Protein AF-A0A3A5J8S9-F1 (afdb_monomer)

Solvent-accessible surface area (backbone atoms only — not comparable to full-atom values): 7402 Å² total; per-residue (Å²): 134,66,76,61,56,61,54,55,57,54,55,55,50,55,54,49,52,53,50,54,42,47,54,55,48,52,51,51,51,50,51,39,50,48,43,55,50,38,34,49,25,42,74,73,63,40,58,69,61,30,56,60,48,46,60,56,46,52,51,54,52,52,58,45,54,60,60,50,73,80,58,86,69,52,71,68,51,46,53,54,47,50,54,49,49,53,54,38,52,53,38,51,51,51,33,53,47,42,52,52,52,51,52,49,52,53,51,49,54,52,52,52,49,53,52,51,52,52,51,52,50,52,52,53,60,64,71,65,64,76,85,81,83,129

Sequence (134 aa):
MEADRVREEHVMGEHAESNINGDILDRYEIIRSYMRVMQQYARAGEWDHLVELQTTYVRAVEDLAEAESEITLSEDAGDRKRILIEEIQAAEADVRHCLNQRMTELSALMGDSRQRQFVARAYESQAHEPDGRI

Structure (mmCIF, N/CA/C/O backbone):
data_AF-A0A3A5J8S9-F1
#
_entry.id   AF-A0A3A5J8S9-F1
#
loop_
_atom_site.group_PDB
_atom_site.id
_atom_site.type_symbol
_atom_site.label_atom_id
_atom_site.label_alt_id
_atom_site.label_comp_id
_atom_site.label_asym_id
_atom_site.label_entity_id
_atom_site.label_seq_id
_atom_site.pdbx_PDB_ins_code
_atom_site.Cartn_x
_atom_site.Cartn_y
_atom_site.Cartn_z
_atom_site.occupancy
_atom_site.B_iso_o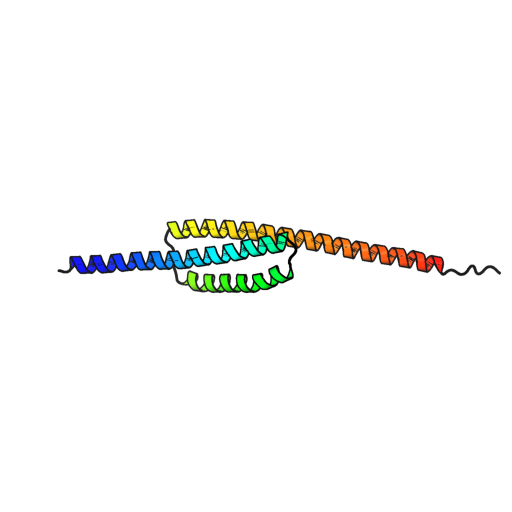r_equiv
_atom_site.auth_seq_id
_atom_site.auth_comp_id
_atom_site.auth_asym_id
_atom_site.auth_atom_id
_atom_site.pdbx_PDB_model_num
ATOM 1 N N . MET A 1 1 ? 25.499 -4.924 -47.346 1.00 52.50 1 MET A N 1
ATOM 2 C CA . MET A 1 1 ? 24.455 -5.847 -46.851 1.00 52.50 1 MET A CA 1
ATOM 3 C C . MET A 1 1 ? 24.602 -6.147 -45.349 1.00 52.50 1 MET A C 1
ATOM 5 O O . MET A 1 1 ? 23.868 -6.971 -44.835 1.00 52.50 1 MET A O 1
ATOM 9 N N . GLU A 1 2 ? 25.507 -5.459 -44.636 1.00 43.59 2 GLU A N 1
ATOM 10 C CA . GLU A 1 2 ? 25.788 -5.677 -43.201 1.00 43.59 2 GLU A CA 1
ATOM 11 C C . GLU A 1 2 ? 25.232 -4.546 -42.312 1.00 43.59 2 GLU A C 1
ATOM 13 O O . GLU A 1 2 ? 24.906 -4.763 -41.154 1.00 43.59 2 GLU A O 1
ATOM 18 N N . ALA A 1 3 ? 25.016 -3.356 -42.890 1.00 49.34 3 ALA A N 1
ATOM 19 C CA . ALA A 1 3 ? 24.449 -2.191 -42.203 1.00 49.34 3 ALA A CA 1
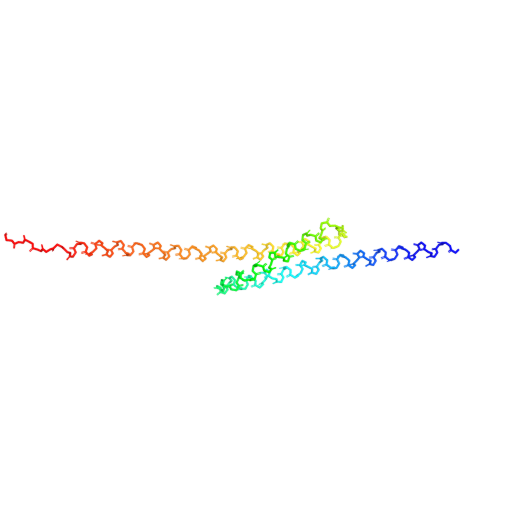ATOM 20 C C . ALA A 1 3 ? 22.934 -2.289 -41.919 1.00 49.34 3 ALA A C 1
ATOM 22 O O . ALA A 1 3 ? 22.437 -1.539 -41.085 1.00 49.34 3 ALA A O 1
ATOM 23 N N . ASP A 1 4 ? 22.216 -3.195 -42.592 1.00 47.06 4 ASP A N 1
ATOM 24 C CA . ASP A 1 4 ? 20.778 -3.429 -42.362 1.00 47.06 4 ASP A CA 1
ATOM 25 C C . ASP A 1 4 ? 20.538 -4.352 -41.153 1.00 47.06 4 ASP A 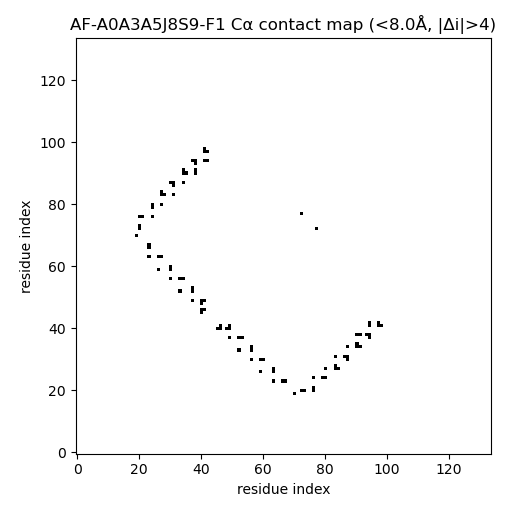C 1
ATOM 27 O O . ASP A 1 4 ? 19.651 -4.096 -40.348 1.00 47.06 4 ASP A O 1
ATOM 31 N N . ARG A 1 5 ? 21.404 -5.359 -40.944 1.00 52.28 5 ARG A N 1
ATOM 32 C CA . ARG A 1 5 ? 21.302 -6.296 -39.805 1.00 52.28 5 ARG A CA 1
ATOM 33 C C . ARG A 1 5 ? 21.533 -5.635 -38.450 1.00 52.28 5 ARG A C 1
ATOM 35 O O . ARG A 1 5 ? 20.803 -5.907 -37.507 1.00 52.28 5 ARG A O 1
ATOM 42 N N . VAL A 1 6 ? 22.518 -4.740 -38.363 1.00 53.88 6 VAL A N 1
ATOM 43 C CA . VAL A 1 6 ? 22.823 -4.011 -37.116 1.00 53.88 6 VAL A CA 1
ATOM 44 C C . VAL A 1 6 ? 21.679 -3.062 -36.734 1.00 53.88 6 VAL A C 1
ATOM 46 O O . VAL A 1 6 ? 21.465 -2.777 -35.559 1.00 53.88 6 VAL A O 1
ATOM 49 N N . ARG A 1 7 ? 20.911 -2.586 -37.724 1.00 51.28 7 ARG A N 1
ATOM 50 C CA . ARG A 1 7 ? 19.753 -1.715 -37.499 1.00 51.28 7 ARG A CA 1
ATOM 51 C C . ARG A 1 7 ? 18.544 -2.490 -36.966 1.00 51.28 7 ARG A C 1
ATOM 53 O O . ARG A 1 7 ? 17.843 -1.965 -36.111 1.00 51.28 7 ARG A O 1
ATOM 60 N N . GLU A 1 8 ? 18.330 -3.725 -37.422 1.00 50.34 8 GLU A N 1
ATOM 61 C CA . GLU A 1 8 ? 17.267 -4.608 -36.913 1.00 50.34 8 GLU A CA 1
ATOM 62 C C . GLU A 1 8 ? 17.526 -5.100 -35.479 1.00 50.34 8 GLU A C 1
ATOM 64 O O . GLU A 1 8 ? 16.597 -5.125 -34.674 1.00 50.34 8 GLU A O 1
ATOM 69 N N . GLU A 1 9 ? 18.771 -5.429 -35.113 1.00 53.28 9 GLU A N 1
ATOM 70 C CA . GLU A 1 9 ? 19.096 -5.868 -33.742 1.00 53.28 9 GLU A CA 1
ATOM 71 C C . GLU A 1 9 ? 18.918 -4.755 -32.697 1.00 53.28 9 GLU A C 1
ATOM 73 O O . GLU A 1 9 ? 18.443 -5.020 -31.593 1.00 53.28 9 GLU A O 1
ATOM 78 N N . HIS A 1 10 ? 19.241 -3.502 -33.037 1.00 53.81 10 HIS A N 1
ATOM 79 C CA . HIS A 1 10 ? 19.104 -2.376 -32.107 1.00 53.81 10 HIS A CA 1
ATOM 80 C C . HIS A 1 10 ? 17.634 -2.042 -31.796 1.00 53.81 10 HIS A C 1
ATOM 82 O O . HIS A 1 10 ? 17.290 -1.765 -30.651 1.00 53.81 10 HIS A O 1
ATOM 88 N N . VAL A 1 11 ? 16.753 -2.143 -32.796 1.00 58.91 11 VAL A N 1
ATOM 89 C CA . VAL A 1 11 ? 15.315 -1.852 -32.652 1.00 58.91 11 VAL A CA 1
ATOM 90 C C . VAL A 1 11 ? 14.602 -2.912 -31.798 1.00 58.91 11 VAL A C 1
ATOM 92 O O . VAL A 1 11 ? 13.712 -2.585 -31.017 1.00 58.91 11 VAL A O 1
ATOM 95 N N . MET A 1 12 ? 15.015 -4.182 -31.875 1.00 57.91 12 MET A N 1
ATOM 96 C CA . MET A 1 12 ? 14.423 -5.258 -31.064 1.00 57.91 12 MET A CA 1
ATOM 97 C C . MET A 1 12 ? 14.776 -5.163 -29.570 1.00 57.91 12 MET A C 1
ATOM 99 O O . MET A 1 12 ? 13.961 -5.559 -28.737 1.00 57.91 12 MET A O 1
ATOM 103 N N . GLY A 1 13 ? 15.950 -4.620 -29.226 1.00 62.25 13 GLY A N 1
ATOM 104 C CA . GLY A 1 13 ? 16.353 -4.377 -27.835 1.00 62.25 13 GLY A CA 1
ATOM 105 C C . GLY A 1 13 ? 15.527 -3.277 -27.164 1.00 62.25 13 GLY A C 1
ATOM 106 O O . GLY A 1 13 ? 15.005 -3.478 -26.073 1.00 62.25 13 GLY A O 1
ATOM 107 N N . GLU A 1 14 ? 15.310 -2.159 -27.860 1.00 61.66 14 GLU A N 1
ATOM 108 C CA . GLU A 1 14 ? 14.556 -1.007 -27.339 1.00 61.66 14 GLU A CA 1
ATOM 109 C C . GLU A 1 14 ? 13.063 -1.334 -27.124 1.00 61.66 14 GLU A C 1
ATOM 111 O O . GLU A 1 14 ? 12.461 -0.943 -26.120 1.00 61.66 14 GLU A O 1
ATOM 116 N N . HIS A 1 15 ? 12.459 -2.131 -28.014 1.00 65.56 15 HIS A N 1
ATOM 117 C CA . HIS A 1 15 ? 11.086 -2.617 -27.834 1.00 65.56 15 HIS A CA 1
ATOM 118 C C . HIS A 1 15 ? 10.946 -3.618 -26.679 1.00 65.56 15 HIS A C 1
ATOM 120 O O . HIS A 1 15 ? 9.933 -3.593 -25.976 1.00 65.56 15 HIS A O 1
ATOM 126 N N . ALA A 1 16 ? 11.937 -4.490 -26.469 1.00 67.88 16 ALA A N 1
ATOM 127 C CA . ALA A 1 16 ? 11.939 -5.421 -25.344 1.00 67.88 16 ALA A CA 1
ATOM 128 C C . ALA A 1 16 ? 12.097 -4.678 -24.008 1.00 67.88 16 ALA A C 1
ATOM 130 O O . ALA A 1 16 ? 11.329 -4.933 -23.084 1.00 67.88 16 ALA A O 1
ATOM 131 N N . GLU A 1 17 ? 13.010 -3.706 -23.928 1.00 68.25 17 GLU A N 1
ATOM 132 C CA . GLU A 1 17 ? 13.191 -2.849 -22.749 1.00 68.25 17 GLU A CA 1
ATOM 133 C C . GLU A 1 17 ? 11.937 -2.022 -22.435 1.00 68.25 17 GLU A C 1
ATOM 135 O O . GLU A 1 17 ? 11.524 -1.934 -21.280 1.00 68.25 17 GLU A O 1
ATOM 140 N N . SER A 1 18 ? 11.275 -1.457 -23.450 1.00 76.06 18 SER A N 1
ATOM 141 C CA . SER A 1 18 ? 10.018 -0.722 -23.266 1.00 76.06 18 SER A CA 1
ATOM 142 C C . SER A 1 18 ? 8.880 -1.620 -22.758 1.00 76.06 18 SER A C 1
ATOM 144 O O . SER A 1 18 ? 8.110 -1.193 -21.898 1.00 76.06 18 SER A O 1
ATOM 146 N N . ASN A 1 19 ? 8.805 -2.872 -23.223 1.00 82.38 19 ASN A N 1
ATOM 147 C CA . ASN A 1 19 ? 7.812 -3.847 -22.763 1.00 82.38 19 ASN A CA 1
ATOM 148 C C . ASN A 1 19 ? 8.078 -4.295 -21.313 1.00 82.38 19 ASN A C 1
ATOM 150 O O . ASN A 1 19 ? 7.165 -4.312 -20.494 1.00 82.38 19 ASN A O 1
ATOM 154 N N . ILE A 1 20 ? 9.342 -4.559 -20.966 1.00 85.38 20 ILE A N 1
ATOM 155 C CA . ILE A 1 20 ? 9.760 -4.923 -19.603 1.00 85.38 20 ILE A CA 1
ATOM 156 C C . ILE A 1 20 ? 9.512 -3.767 -18.619 1.00 85.38 20 ILE A C 1
ATOM 158 O O . ILE A 1 20 ? 8.981 -3.981 -17.530 1.00 85.38 20 ILE A O 1
ATOM 162 N N . ASN A 1 21 ? 9.839 -2.530 -19.012 1.00 89.31 21 ASN A N 1
ATOM 163 C CA . ASN A 1 21 ? 9.536 -1.337 -18.218 1.00 89.31 21 ASN A CA 1
ATOM 164 C C . ASN A 1 21 ? 8.024 -1.188 -17.990 1.00 89.31 21 ASN A C 1
ATOM 166 O O . ASN A 1 21 ? 7.604 -0.878 -16.878 1.00 89.31 21 ASN A O 1
ATOM 170 N N . GLY A 1 22 ? 7.214 -1.429 -19.028 1.00 88.50 22 GLY A N 1
ATOM 171 C CA . GLY A 1 22 ? 5.753 -1.424 -18.938 1.00 88.50 22 GLY A CA 1
ATOM 172 C C . GLY A 1 22 ? 5.218 -2.463 -17.950 1.00 88.50 22 GLY A C 1
ATOM 173 O O . GLY A 1 22 ? 4.460 -2.100 -17.056 1.00 88.50 22 GLY A O 1
ATOM 174 N N . ASP A 1 23 ? 5.678 -3.716 -18.040 1.00 91.75 23 ASP A N 1
ATOM 175 C CA . ASP A 1 23 ? 5.247 -4.802 -17.143 1.00 91.75 23 ASP A CA 1
ATOM 176 C C . ASP A 1 23 ? 5.525 -4.482 -15.664 1.00 91.75 23 ASP A C 1
ATOM 178 O O . ASP A 1 23 ? 4.665 -4.671 -14.801 1.00 91.75 23 ASP A O 1
ATOM 182 N N . ILE A 1 24 ? 6.703 -3.931 -15.353 1.00 93.25 24 ILE A N 1
ATOM 183 C CA . ILE A 1 24 ? 7.036 -3.531 -13.978 1.00 93.25 24 ILE A CA 1
ATOM 184 C C . ILE A 1 24 ? 6.154 -2.378 -13.497 1.00 93.25 24 ILE A C 1
ATOM 186 O O . ILE A 1 24 ? 5.671 -2.404 -12.360 1.00 93.25 24 ILE A O 1
ATOM 190 N N . LEU A 1 25 ? 5.901 -1.378 -14.342 1.00 93.75 25 LEU A N 1
ATOM 191 C CA . LEU A 1 25 ? 5.015 -0.269 -13.989 1.00 93.75 25 LEU A CA 1
ATOM 192 C C . LEU A 1 25 ? 3.575 -0.739 -13.751 1.00 93.75 25 LEU A C 1
ATOM 194 O O . LEU A 1 25 ? 2.961 -0.310 -12.772 1.00 93.75 25 LEU A O 1
ATOM 198 N N . ASP A 1 26 ? 3.070 -1.667 -14.560 1.00 94.12 26 ASP A N 1
ATOM 199 C CA . ASP A 1 26 ? 1.734 -2.244 -14.395 1.00 94.12 26 ASP A CA 1
ATOM 200 C C . ASP A 1 26 ? 1.598 -2.969 -13.047 1.00 94.12 26 ASP A C 1
ATOM 202 O O . ASP A 1 26 ? 0.597 -2.808 -12.340 1.00 94.12 26 ASP A O 1
ATOM 206 N N . ARG A 1 27 ? 2.635 -3.697 -12.614 1.00 94.75 27 ARG A N 1
ATOM 207 C CA . ARG A 1 27 ? 2.667 -4.330 -11.283 1.00 94.75 27 ARG A CA 1
ATOM 208 C C . ARG A 1 27 ? 2.624 -3.304 -10.149 1.00 94.75 27 ARG A C 1
ATOM 210 O O . ARG A 1 27 ? 1.867 -3.487 -9.191 1.00 94.75 27 ARG A O 1
ATOM 217 N N . TYR A 1 28 ? 3.370 -2.202 -10.255 1.00 95.31 28 TYR A N 1
ATOM 218 C CA . TYR A 1 28 ? 3.271 -1.098 -9.292 1.00 95.31 28 TYR A CA 1
ATOM 219 C C . TYR A 1 28 ? 1.866 -0.480 -9.267 1.00 95.31 28 TYR A C 1
ATOM 221 O O . TYR A 1 28 ? 1.346 -0.165 -8.192 1.00 95.31 28 TYR A O 1
ATOM 229 N N . GLU A 1 29 ? 1.217 -0.326 -10.424 1.00 94.50 29 GLU A N 1
ATOM 230 C CA . GLU A 1 29 ? -0.155 0.179 -10.492 1.00 94.50 29 GLU A CA 1
ATOM 231 C C . GLU A 1 29 ? -1.167 -0.779 -9.844 1.00 94.50 29 GLU A C 1
ATOM 233 O O . GLU A 1 29 ? -2.062 -0.319 -9.122 1.00 94.50 29 GLU A O 1
ATOM 238 N N . ILE A 1 30 ? -0.993 -2.094 -10.014 1.00 95.00 30 ILE A N 1
ATOM 239 C CA . ILE A 1 30 ? -1.795 -3.127 -9.341 1.00 95.00 30 ILE A CA 1
ATOM 240 C C . ILE A 1 30 ? -1.633 -3.029 -7.820 1.00 95.00 30 ILE A C 1
ATOM 242 O O . ILE A 1 30 ? -2.635 -2.936 -7.107 1.00 95.00 30 ILE A O 1
ATOM 246 N N . ILE A 1 31 ? -0.402 -2.967 -7.309 1.00 95.81 31 ILE A N 1
ATOM 247 C CA . ILE A 1 31 ? -0.125 -2.826 -5.868 1.00 95.81 31 ILE A CA 1
ATOM 248 C C . ILE A 1 31 ? -0.758 -1.549 -5.314 1.00 95.81 31 ILE A C 1
ATOM 250 O O . ILE A 1 31 ? -1.430 -1.574 -4.278 1.00 95.81 31 ILE A O 1
ATOM 254 N N . ARG A 1 32 ? -0.629 -0.435 -6.040 1.00 96.00 32 ARG A N 1
ATOM 255 C CA . ARG A 1 32 ? -1.298 0.819 -5.685 1.00 96.00 32 ARG A CA 1
ATOM 256 C C . ARG A 1 32 ? -2.815 0.652 -5.617 1.00 96.00 32 ARG A C 1
ATOM 258 O O . ARG A 1 32 ? -3.448 1.207 -4.717 1.00 96.00 32 ARG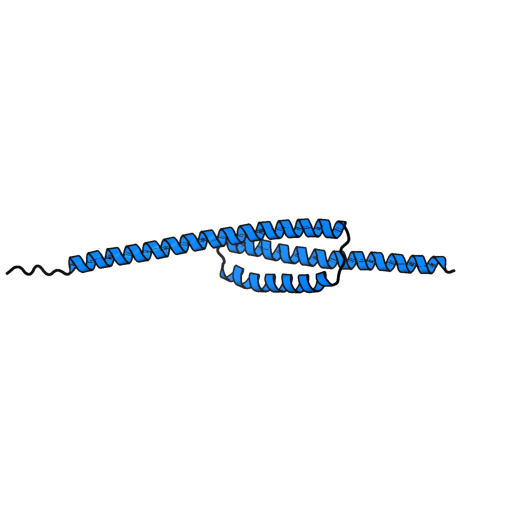 A O 1
ATOM 265 N N . SER A 1 33 ? -3.413 -0.087 -6.549 1.00 95.06 33 SER A N 1
ATOM 266 C CA . SER A 1 33 ? -4.856 -0.336 -6.547 1.00 95.06 33 SER A CA 1
ATOM 267 C C . SER A 1 33 ? -5.296 -1.105 -5.296 1.00 95.06 33 SER A C 1
ATOM 269 O O . SER A 1 33 ? -6.240 -0.675 -4.631 1.00 95.06 33 SER A O 1
ATOM 271 N N . TYR A 1 34 ? -4.555 -2.146 -4.899 1.00 95.06 34 TYR A N 1
ATOM 272 C CA . TYR A 1 34 ? -4.813 -2.881 -3.661 1.00 95.06 34 TYR A CA 1
ATOM 273 C C . TYR A 1 34 ? -4.715 -1.972 -2.442 1.00 95.06 34 TYR A C 1
ATOM 275 O O . TYR A 1 34 ? -5.632 -1.953 -1.623 1.00 95.06 34 TYR A O 1
ATOM 283 N N . MET A 1 35 ? -3.673 -1.144 -2.362 1.00 94.88 35 MET A N 1
ATOM 284 C CA . MET A 1 35 ? -3.501 -0.205 -1.256 1.00 94.88 35 MET A CA 1
ATOM 285 C C . MET A 1 35 ? -4.659 0.805 -1.163 1.00 94.88 35 MET A C 1
ATOM 287 O O . MET A 1 35 ? -5.160 1.085 -0.074 1.00 94.88 35 MET A O 1
ATOM 291 N N . ARG A 1 36 ? -5.160 1.312 -2.298 1.00 94.88 36 ARG A N 1
ATOM 292 C CA . ARG A 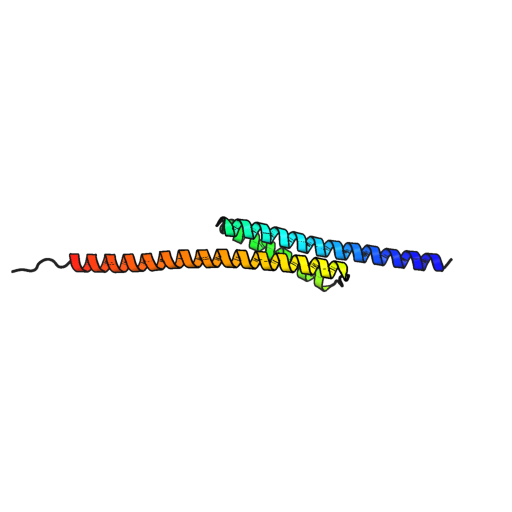1 36 ? -6.337 2.203 -2.330 1.00 94.88 36 ARG A CA 1
ATOM 293 C C . ARG A 1 36 ? -7.625 1.500 -1.898 1.00 94.88 36 ARG A C 1
ATOM 295 O O . ARG A 1 36 ? -8.489 2.129 -1.290 1.00 94.88 36 ARG A O 1
ATOM 302 N N . VAL A 1 37 ? -7.788 0.215 -2.201 1.00 96.12 37 VAL A N 1
ATOM 303 C CA . VAL A 1 37 ? -8.936 -0.569 -1.715 1.00 96.12 37 VAL A CA 1
ATOM 304 C C . VAL A 1 37 ? -8.799 -0.841 -0.212 1.00 96.12 37 VAL A C 1
ATOM 306 O O . VAL A 1 37 ? -9.744 -0.602 0.535 1.00 96.12 37 VAL A O 1
ATOM 309 N N . MET A 1 38 ? -7.608 -1.205 0.269 1.00 95.00 38 MET A N 1
ATOM 310 C CA . MET A 1 38 ? -7.320 -1.338 1.703 1.00 95.00 38 MET A CA 1
ATOM 311 C C . MET A 1 38 ? -7.590 -0.033 2.465 1.00 95.00 38 MET A C 1
ATOM 313 O O . MET A 1 38 ? -8.179 -0.050 3.542 1.00 95.00 38 MET A O 1
ATOM 317 N N . GLN A 1 39 ? -7.232 1.116 1.890 1.00 94.94 39 GLN A N 1
ATOM 318 C CA . GLN A 1 39 ? -7.547 2.429 2.453 1.00 94.94 39 GLN A CA 1
ATOM 319 C C . GLN A 1 39 ? -9.056 2.651 2.608 1.00 94.94 39 GLN A C 1
ATOM 321 O O . GLN A 1 39 ? -9.491 3.203 3.619 1.00 94.94 39 GLN A O 1
ATOM 326 N N . GLN A 1 40 ? -9.863 2.201 1.646 1.00 95.62 40 GLN A N 1
ATOM 327 C CA . GLN A 1 40 ? -11.321 2.278 1.740 1.00 95.62 40 GLN A CA 1
ATOM 328 C C . GLN A 1 40 ? -11.857 1.373 2.853 1.00 95.62 40 GLN A C 1
ATOM 330 O O . GLN A 1 40 ? -12.623 1.856 3.687 1.00 95.62 40 GLN A O 1
ATOM 335 N N . TYR A 1 41 ? -11.394 0.121 2.942 1.00 94.50 41 TYR A N 1
ATOM 336 C CA . TYR A 1 41 ? -11.784 -0.793 4.022 1.00 94.50 41 TYR A CA 1
ATOM 337 C C . TYR A 1 41 ? -11.396 -0.265 5.405 1.00 94.50 41 TYR A C 1
ATOM 339 O O . TYR A 1 41 ? -12.219 -0.268 6.319 1.00 94.50 41 TYR A O 1
ATOM 347 N N . ALA A 1 42 ? -10.186 0.277 5.557 1.00 92.62 42 ALA A N 1
ATOM 348 C CA . ALA A 1 42 ? -9.731 0.858 6.817 1.00 92.62 42 ALA A CA 1
ATOM 349 C C . ALA A 1 42 ? -10.566 2.078 7.240 1.00 92.62 42 ALA A C 1
ATOM 351 O O . ALA A 1 42 ? -10.870 2.240 8.421 1.00 92.62 42 ALA A O 1
ATOM 352 N N . ARG A 1 43 ? -10.970 2.926 6.283 1.00 91.62 43 ARG A N 1
ATOM 353 C CA . ARG A 1 43 ? -11.853 4.077 6.542 1.00 91.62 43 ARG A CA 1
ATOM 354 C C . ARG A 1 43 ? -13.286 3.648 6.869 1.00 91.62 43 ARG A C 1
ATOM 356 O O . ARG A 1 43 ? -13.927 4.292 7.696 1.00 91.62 43 ARG A O 1
ATOM 363 N N . ALA A 1 44 ? -13.777 2.580 6.242 1.00 92.75 44 ALA A N 1
ATOM 364 C CA . ALA A 1 44 ? -15.097 2.007 6.502 1.00 92.75 44 ALA A CA 1
ATOM 365 C C . ALA A 1 44 ? -15.152 1.172 7.795 1.00 92.75 44 ALA A C 1
ATOM 367 O O . ALA A 1 44 ? -16.232 0.933 8.330 1.00 92.75 44 ALA A O 1
ATOM 368 N N . GLY A 1 45 ? -13.998 0.751 8.321 1.00 89.50 45 GLY A N 1
ATOM 369 C CA . GLY A 1 45 ? -13.911 -0.153 9.465 1.00 89.50 45 GLY A CA 1
ATOM 370 C C . GLY A 1 45 ? -14.182 -1.620 9.117 1.00 89.50 45 GLY A C 1
ATOM 371 O O . GLY A 1 45 ? -14.522 -2.401 10.003 1.00 89.50 45 GLY A O 1
ATOM 372 N N . GLU A 1 46 ? -14.038 -2.000 7.847 1.00 93.31 46 GLU A N 1
ATOM 373 C CA . GLU A 1 46 ? -14.209 -3.371 7.353 1.00 93.31 46 GLU A CA 1
ATOM 374 C C . GLU A 1 46 ? -12.906 -4.169 7.523 1.00 93.31 46 GLU A C 1
ATOM 376 O O . GLU A 1 46 ? -12.176 -4.443 6.571 1.00 93.31 46 GLU A O 1
ATOM 381 N N . TRP A 1 47 ? -12.571 -4.501 8.771 1.00 88.31 47 TRP A N 1
ATOM 382 C CA . TRP A 1 47 ? -11.271 -5.093 9.118 1.00 88.31 47 TRP A CA 1
ATOM 383 C C . TRP A 1 47 ? -11.062 -6.499 8.563 1.00 88.31 47 TRP A C 1
ATOM 385 O O . TRP A 1 47 ? -9.941 -6.829 8.185 1.00 88.31 47 TRP A O 1
ATOM 395 N N . ASP A 1 48 ? -12.118 -7.306 8.479 1.00 89.50 48 ASP A N 1
ATOM 396 C CA . ASP A 1 48 ? -12.019 -8.660 7.930 1.00 89.50 48 ASP A CA 1
ATOM 397 C C . ASP A 1 48 ? -11.593 -8.602 6.453 1.00 89.50 48 ASP A C 1
ATOM 399 O O . ASP A 1 48 ? -10.598 -9.214 6.065 1.00 89.50 48 ASP A O 1
ATOM 403 N N . HIS A 1 49 ? -12.241 -7.740 5.660 1.00 92.19 49 HIS A N 1
ATOM 404 C CA . HIS A 1 49 ? -11.865 -7.492 4.266 1.00 92.19 49 HIS A CA 1
ATOM 405 C C . HIS A 1 49 ? -10.480 -6.847 4.123 1.00 92.19 49 HIS A C 1
ATOM 407 O O . HIS A 1 49 ? -9.738 -7.175 3.195 1.00 92.19 49 HIS A O 1
ATOM 413 N N . LEU A 1 50 ? -10.090 -5.967 5.054 1.00 91.88 50 LEU A N 1
ATOM 414 C CA . LEU A 1 50 ? -8.738 -5.403 5.088 1.00 91.88 50 LEU A CA 1
ATOM 415 C C . LEU A 1 50 ? -7.670 -6.501 5.242 1.00 91.88 50 LEU A C 1
ATOM 417 O O . LEU A 1 50 ? -6.674 -6.484 4.520 1.00 91.88 50 LEU A O 1
ATOM 421 N N . VAL A 1 51 ? -7.872 -7.446 6.165 1.00 90.12 51 VAL A N 1
ATOM 422 C CA . VAL A 1 51 ? -6.930 -8.544 6.447 1.00 90.12 51 VAL A CA 1
ATOM 423 C C . VAL A 1 51 ? -6.879 -9.549 5.292 1.00 90.12 51 VAL A C 1
ATOM 425 O O . VAL A 1 51 ? -5.794 -9.985 4.8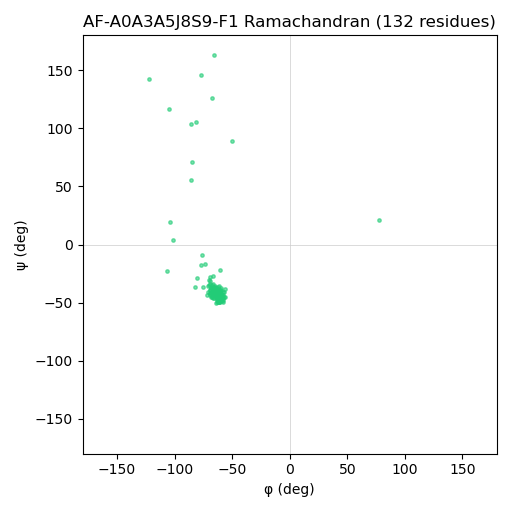96 1.00 90.12 51 VAL A O 1
ATOM 428 N N . GLU A 1 52 ? -8.029 -9.887 4.706 1.00 92.31 52 GLU A N 1
ATOM 429 C CA . GLU A 1 52 ? -8.103 -10.737 3.511 1.00 92.31 52 GLU A CA 1
ATOM 430 C C . GLU A 1 52 ? -7.306 -10.129 2.348 1.00 92.31 52 GLU A C 1
ATOM 432 O O . GLU A 1 52 ? -6.467 -10.796 1.731 1.00 92.31 52 GLU A O 1
ATOM 437 N N . LEU A 1 53 ? -7.510 -8.834 2.086 1.00 92.75 53 LEU A N 1
ATOM 438 C CA . LEU A 1 53 ? -6.836 -8.137 0.998 1.00 92.75 53 LEU A CA 1
ATOM 439 C C . LEU A 1 53 ? -5.335 -7.955 1.258 1.00 92.75 53 LEU A C 1
ATOM 441 O O . LEU A 1 53 ? -4.542 -8.070 0.322 1.00 92.75 53 LEU A O 1
ATOM 445 N N . GLN A 1 54 ? -4.924 -7.755 2.515 1.00 91.31 54 GLN A N 1
ATOM 446 C CA . GLN A 1 54 ? -3.514 -7.635 2.893 1.00 91.31 54 GLN A CA 1
ATOM 447 C C . GLN A 1 54 ? -2.692 -8.852 2.448 1.00 91.31 54 GLN A C 1
ATOM 449 O O . GLN A 1 54 ? -1.563 -8.694 1.989 1.00 91.31 54 GLN A O 1
ATOM 454 N N . THR A 1 55 ? -3.252 -10.061 2.531 1.00 92.06 55 THR A N 1
ATOM 455 C CA . THR A 1 55 ? -2.549 -11.277 2.086 1.00 92.06 55 THR A CA 1
ATOM 456 C C . THR A 1 55 ? -2.254 -11.234 0.586 1.00 92.06 55 THR A C 1
ATOM 458 O O . THR A 1 55 ? -1.178 -11.636 0.147 1.00 92.06 55 THR A O 1
ATOM 461 N N . THR A 1 56 ? -3.195 -10.716 -0.205 1.00 93.50 56 THR A N 1
ATOM 462 C CA . THR A 1 56 ? -3.022 -10.551 -1.656 1.00 93.50 56 THR A CA 1
ATOM 463 C C . THR A 1 56 ? -2.018 -9.443 -1.968 1.00 93.50 56 THR A C 1
ATOM 465 O O . THR A 1 56 ? -1.162 -9.621 -2.829 1.00 93.50 56 THR A O 1
ATOM 468 N N . TYR A 1 57 ? -2.075 -8.333 -1.226 1.00 93.88 57 TYR A N 1
ATOM 469 C CA . TYR A 1 57 ? -1.122 -7.230 -1.343 1.00 93.88 57 TYR A CA 1
ATOM 470 C C . TYR A 1 57 ? 0.321 -7.683 -1.097 1.00 93.88 57 TYR A C 1
ATOM 472 O O . TYR A 1 57 ? 1.189 -7.408 -1.918 1.00 93.88 57 TYR A O 1
ATOM 480 N N . VAL A 1 58 ? 0.571 -8.409 -0.000 1.00 94.25 58 VAL A N 1
ATOM 481 C CA . VAL A 1 58 ? 1.920 -8.883 0.349 1.00 94.25 58 VAL A CA 1
ATOM 482 C C . VAL A 1 58 ? 2.487 -9.774 -0.755 1.00 94.25 58 VAL A C 1
ATOM 484 O O . VAL A 1 58 ? 3.611 -9.541 -1.183 1.00 94.25 58 VAL A O 1
ATOM 487 N N . ARG A 1 59 ? 1.690 -10.710 -1.285 1.00 94.25 59 ARG A N 1
ATOM 488 C CA . ARG A 1 59 ? 2.113 -11.560 -2.410 1.00 94.25 59 ARG A CA 1
ATOM 489 C C . ARG A 1 59 ? 2.451 -10.747 -3.657 1.00 94.25 59 ARG A C 1
ATOM 491 O O . ARG A 1 59 ? 3.490 -10.962 -4.257 1.00 94.25 59 ARG A O 1
ATOM 498 N N . ALA A 1 60 ? 1.614 -9.771 -4.012 1.00 92.88 60 ALA A N 1
ATOM 499 C CA . ALA A 1 60 ? 1.877 -8.915 -5.167 1.00 92.88 60 ALA A CA 1
ATOM 500 C C . ALA A 1 60 ? 3.175 -8.100 -5.010 1.00 92.88 60 ALA A C 1
ATOM 502 O O . ALA A 1 60 ? 3.896 -7.898 -5.984 1.00 92.88 60 ALA A O 1
ATOM 503 N N . VAL A 1 61 ? 3.488 -7.644 -3.791 1.00 93.94 61 VAL A N 1
ATOM 504 C CA . VAL A 1 61 ? 4.752 -6.957 -3.480 1.00 93.94 61 VAL A CA 1
ATOM 505 C C . VAL A 1 61 ? 5.946 -7.910 -3.582 1.00 93.94 61 VAL A C 1
ATOM 507 O O . VAL A 1 61 ? 6.978 -7.515 -4.120 1.00 93.94 61 VAL A O 1
ATOM 510 N N . GLU A 1 62 ? 5.815 -9.147 -3.099 1.00 94.06 62 GLU A N 1
ATOM 511 C CA . GLU A 1 62 ? 6.849 -10.185 -3.221 1.00 94.06 62 GLU A CA 1
ATOM 512 C C . GLU A 1 62 ? 7.134 -10.515 -4.696 1.00 94.06 62 GLU A C 1
ATOM 514 O O . GLU A 1 62 ? 8.286 -10.436 -5.125 1.00 94.06 62 GLU A O 1
ATOM 519 N N . ASP A 1 63 ? 6.089 -10.763 -5.490 1.00 91.50 63 ASP A N 1
ATOM 520 C CA . ASP A 1 63 ? 6.188 -11.060 -6.926 1.00 91.50 63 ASP A CA 1
ATOM 521 C C . ASP A 1 63 ? 6.805 -9.894 -7.721 1.00 91.50 63 ASP A C 1
ATOM 523 O O . ASP A 1 63 ? 7.536 -10.091 -8.698 1.00 91.50 63 ASP A O 1
ATOM 527 N N . LEU A 1 64 ? 6.506 -8.650 -7.327 1.00 92.69 64 LEU A N 1
ATOM 528 C CA . LEU A 1 64 ? 7.133 -7.464 -7.906 1.00 92.69 64 LEU A CA 1
ATOM 529 C C . LEU A 1 64 ? 8.619 -7.384 -7.540 1.00 92.69 64 LEU A C 1
ATOM 531 O O . LEU A 1 64 ? 9.435 -7.089 -8.409 1.00 92.69 64 LEU A O 1
ATOM 535 N N . ALA A 1 65 ? 8.969 -7.613 -6.273 1.00 90.50 65 ALA A N 1
ATOM 536 C CA . ALA A 1 65 ? 10.349 -7.519 -5.810 1.00 90.50 65 ALA A CA 1
ATOM 537 C C . ALA A 1 65 ? 11.254 -8.541 -6.514 1.00 90.50 65 ALA A C 1
ATOM 539 O O . ALA A 1 65 ? 12.384 -8.209 -6.873 1.00 90.50 65 ALA A O 1
ATOM 540 N N . GLU A 1 66 ? 10.749 -9.755 -6.749 1.00 90.44 66 GLU A N 1
ATOM 541 C CA . GLU A 1 66 ? 11.459 -10.783 -7.512 1.00 90.44 66 GLU A CA 1
ATOM 542 C C . GLU A 1 66 ? 11.676 -10.340 -8.963 1.00 90.44 66 GLU A C 1
ATOM 544 O O . GLU A 1 66 ? 12.813 -10.318 -9.434 1.00 90.44 66 GLU A O 1
ATOM 549 N N . ALA A 1 67 ? 10.622 -9.891 -9.648 1.00 88.31 67 ALA A N 1
ATOM 550 C CA . ALA A 1 67 ? 10.731 -9.491 -11.048 1.00 88.31 67 ALA A CA 1
ATOM 551 C C . ALA A 1 67 ? 11.598 -8.249 -11.269 1.00 88.31 67 ALA A C 1
ATOM 553 O O . ALA A 1 67 ? 12.353 -8.192 -12.233 1.00 88.31 67 ALA A O 1
ATOM 554 N N . GLU A 1 68 ? 11.526 -7.261 -10.379 1.00 88.50 68 GLU A N 1
ATOM 555 C CA . GLU A 1 68 ? 12.330 -6.047 -10.501 1.00 88.50 68 GLU A CA 1
ATOM 556 C C . GLU A 1 68 ? 13.826 -6.297 -10.255 1.00 88.50 68 GLU A C 1
ATOM 558 O O . GLU A 1 68 ? 14.665 -5.586 -10.808 1.00 88.50 68 GLU A O 1
ATOM 563 N N . SER A 1 69 ? 14.180 -7.311 -9.459 1.00 85.19 69 SER A N 1
ATOM 564 C CA . SER A 1 69 ? 15.576 -7.587 -9.096 1.00 85.19 69 SER A CA 1
ATOM 565 C C . SER A 1 69 ? 16.487 -7.895 -10.294 1.00 85.19 69 SER A C 1
ATOM 567 O O . SER A 1 69 ? 17.701 -7.700 -10.210 1.00 85.19 69 SER A O 1
ATOM 569 N N . GLU A 1 70 ? 15.905 -8.321 -11.416 1.00 80.56 70 GLU A N 1
ATOM 570 C CA . GLU A 1 70 ? 16.618 -8.720 -12.631 1.00 80.56 70 GLU A CA 1
ATOM 571 C C . GLU A 1 70 ? 16.601 -7.639 -13.730 1.00 80.56 70 GLU A C 1
ATOM 573 O O . GLU A 1 70 ? 17.111 -7.865 -14.829 1.00 80.56 70 GLU A O 1
ATOM 578 N N . ILE A 1 71 ? 16.031 -6.456 -13.458 1.00 85.25 71 ILE A N 1
ATOM 579 C CA . ILE A 1 71 ? 15.718 -5.449 -14.481 1.00 85.25 71 ILE A CA 1
ATOM 580 C C . ILE A 1 71 ? 16.404 -4.111 -14.186 1.00 85.25 71 ILE A C 1
ATOM 582 O O . ILE A 1 71 ? 16.485 -3.646 -13.052 1.00 85.25 71 ILE A O 1
ATOM 586 N N . THR A 1 72 ? 16.864 -3.442 -15.247 1.00 84.88 72 THR A N 1
ATOM 587 C CA . THR A 1 72 ? 17.266 -2.029 -15.201 1.00 84.88 72 THR A CA 1
ATOM 588 C C . THR A 1 72 ? 16.189 -1.180 -15.862 1.00 84.88 72 THR A C 1
ATOM 590 O O . THR A 1 72 ? 15.934 -1.325 -17.055 1.00 84.88 72 THR A O 1
ATOM 593 N N . LEU A 1 73 ? 15.561 -0.295 -15.087 1.00 86.25 73 LEU A N 1
ATOM 594 C CA . LEU A 1 73 ? 14.546 0.622 -15.600 1.00 86.25 73 LEU A CA 1
ATOM 595 C C . LEU A 1 73 ? 15.186 1.788 -16.363 1.00 86.25 73 LEU A C 1
ATOM 597 O O . LEU A 1 73 ? 16.244 2.292 -15.981 1.00 86.25 73 LEU A O 1
ATOM 601 N N . SER A 1 74 ? 14.501 2.256 -17.407 1.00 89.00 74 SER A N 1
ATOM 602 C CA . SER A 1 74 ? 14.820 3.540 -18.045 1.00 89.00 74 SER A CA 1
ATOM 603 C C . SER A 1 74 ? 14.555 4.719 -17.096 1.00 89.00 74 SER A C 1
ATOM 605 O O . SER A 1 74 ? 13.840 4.583 -16.104 1.00 89.00 74 SER A O 1
ATOM 607 N N . GLU A 1 75 ? 15.114 5.893 -17.398 1.00 87.50 75 GLU A N 1
ATOM 608 C CA . GLU A 1 75 ? 14.944 7.101 -16.573 1.00 87.50 75 GLU A CA 1
ATOM 609 C C . GLU A 1 75 ? 13.464 7.495 -16.411 1.00 87.50 75 GLU A C 1
ATOM 611 O O . GLU A 1 75 ? 13.000 7.685 -15.287 1.00 87.50 75 GLU A O 1
ATOM 616 N N . ASP A 1 76 ? 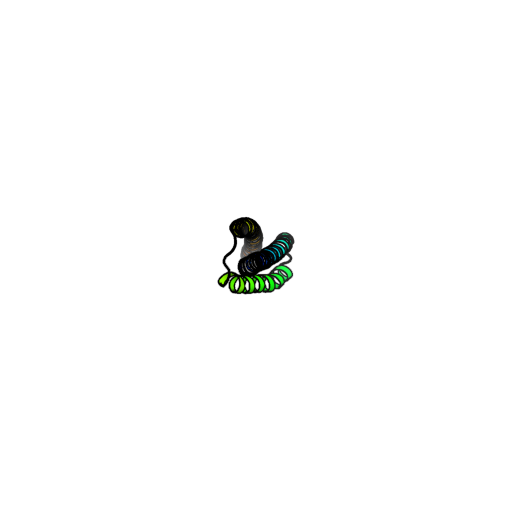12.698 7.501 -17.507 1.00 87.44 76 ASP A N 1
ATOM 617 C CA . ASP A 1 76 ? 11.255 7.793 -17.498 1.00 87.44 76 ASP A CA 1
ATOM 618 C C . ASP A 1 76 ? 10.462 6.767 -16.665 1.00 87.44 76 ASP A C 1
ATOM 620 O O . ASP A 1 76 ? 9.639 7.130 -15.819 1.00 87.44 76 ASP A O 1
ATOM 624 N N . ALA A 1 77 ? 10.777 5.475 -16.817 1.00 89.00 77 ALA A N 1
ATOM 625 C CA . ALA A 1 77 ? 10.160 4.421 -16.015 1.00 89.00 77 ALA A CA 1
ATOM 626 C C . ALA A 1 77 ? 10.529 4.537 -14.525 1.00 89.00 77 ALA A C 1
ATOM 628 O O . ALA A 1 77 ? 9.683 4.327 -13.654 1.00 89.00 77 ALA A O 1
ATOM 629 N N . GLY A 1 78 ? 11.765 4.929 -14.213 1.00 92.00 78 GLY A N 1
ATOM 630 C CA . GLY A 1 78 ? 12.216 5.199 -12.850 1.00 92.00 78 GLY A CA 1
ATOM 631 C C . GLY A 1 78 ? 11.475 6.372 -12.203 1.00 92.00 78 GLY A C 1
ATOM 632 O O . GLY A 1 78 ? 11.068 6.285 -11.040 1.00 92.00 78 GLY A O 1
ATOM 633 N N . ASP A 1 79 ? 11.239 7.446 -12.956 1.00 92.94 79 ASP A N 1
ATOM 634 C CA . ASP A 1 79 ? 10.458 8.593 -12.495 1.00 92.94 79 ASP A CA 1
ATOM 635 C C . ASP A 1 79 ? 8.999 8.225 -12.239 1.00 92.94 79 ASP A C 1
ATOM 637 O O . ASP A 1 79 ? 8.443 8.552 -11.183 1.00 92.94 79 ASP A O 1
ATOM 641 N N . ARG A 1 80 ? 8.394 7.470 -13.159 1.00 92.88 80 ARG A N 1
ATOM 642 C CA . ARG A 1 80 ? 7.022 6.988 -13.006 1.00 92.88 80 ARG A CA 1
ATOM 643 C C . ARG A 1 80 ? 6.871 6.067 -11.796 1.00 92.88 80 ARG A C 1
ATOM 645 O O . ARG A 1 80 ? 5.938 6.243 -11.010 1.00 92.88 80 ARG A O 1
ATOM 652 N N . LYS A 1 81 ? 7.809 5.138 -11.606 1.00 93.69 81 LYS A N 1
ATOM 653 C CA . LYS A 1 81 ? 7.875 4.263 -10.429 1.00 93.69 81 LYS A CA 1
ATOM 654 C C . LYS A 1 81 ? 7.934 5.070 -9.131 1.00 93.69 81 LYS A C 1
ATOM 656 O O . LYS A 1 81 ? 7.215 4.752 -8.185 1.00 93.69 81 LYS A O 1
ATOM 661 N N . ARG A 1 82 ? 8.764 6.118 -9.065 1.00 95.00 82 ARG A N 1
ATOM 662 C CA . ARG A 1 82 ? 8.901 6.952 -7.859 1.00 95.00 82 ARG A CA 1
ATOM 663 C C . ARG A 1 82 ? 7.571 7.577 -7.447 1.00 95.00 82 ARG A C 1
ATOM 665 O O . ARG A 1 82 ? 7.200 7.481 -6.281 1.00 95.00 82 ARG A O 1
ATOM 672 N N . ILE A 1 83 ? 6.828 8.124 -8.411 1.00 95.50 83 ILE A N 1
ATOM 673 C CA . ILE A 1 83 ? 5.487 8.684 -8.179 1.00 95.50 83 ILE A CA 1
ATOM 674 C C . ILE A 1 83 ? 4.544 7.610 -7.616 1.00 95.50 83 ILE A C 1
ATOM 676 O O . ILE A 1 83 ? 3.832 7.854 -6.644 1.00 95.50 83 ILE A O 1
ATOM 680 N N . LEU A 1 84 ? 4.553 6.402 -8.190 1.00 94.69 84 LEU A N 1
ATOM 681 C CA . LEU A 1 84 ? 3.713 5.299 -7.711 1.00 94.69 84 LEU A CA 1
ATOM 682 C C . LEU A 1 84 ? 4.056 4.897 -6.271 1.00 94.69 84 LEU A C 1
ATOM 684 O O . LEU A 1 84 ? 3.149 4.685 -5.468 1.00 94.69 84 LEU A O 1
ATOM 688 N N . ILE A 1 85 ? 5.344 4.841 -5.926 1.00 95.50 85 ILE A N 1
ATOM 689 C CA . ILE A 1 85 ? 5.801 4.536 -4.565 1.00 95.50 85 ILE A CA 1
ATOM 690 C C . ILE A 1 85 ? 5.345 5.610 -3.576 1.00 95.50 85 ILE A C 1
ATOM 692 O O . ILE A 1 85 ? 4.845 5.270 -2.505 1.00 95.50 85 ILE A O 1
ATOM 696 N N . GLU A 1 86 ? 5.481 6.889 -3.919 1.00 96.12 86 GLU A N 1
ATOM 697 C CA . GLU A 1 86 ? 5.027 7.990 -3.062 1.00 96.12 86 GLU A CA 1
ATOM 698 C C . GLU A 1 86 ? 3.516 7.907 -2.795 1.00 96.12 86 GLU A C 1
ATOM 700 O O . GLU A 1 86 ? 3.072 8.044 -1.652 1.00 96.12 86 GLU A O 1
ATOM 705 N N . GLU A 1 87 ? 2.719 7.602 -3.823 1.00 94.06 87 GLU A N 1
ATOM 706 C CA . GLU A 1 87 ? 1.276 7.404 -3.671 1.00 94.06 87 GLU A CA 1
ATOM 707 C C . GLU A 1 87 ? 0.929 6.193 -2.787 1.00 94.06 87 GLU A C 1
ATOM 709 O O . GLU A 1 87 ? 0.008 6.277 -1.968 1.00 94.06 87 GLU A O 1
ATOM 714 N N . ILE A 1 88 ? 1.657 5.078 -2.924 1.00 94.75 88 ILE A N 1
ATOM 715 C CA . ILE A 1 88 ? 1.488 3.889 -2.072 1.00 94.75 88 ILE A CA 1
ATOM 716 C C . ILE A 1 88 ? 1.812 4.237 -0.616 1.00 94.75 88 ILE A C 1
ATOM 718 O O . ILE A 1 88 ? 0.996 3.983 0.269 1.00 94.75 88 ILE A O 1
ATOM 722 N N . GLN A 1 89 ? 2.953 4.881 -0.362 1.00 94.62 89 GLN A N 1
ATOM 723 C CA . GLN A 1 89 ? 3.388 5.251 0.988 1.00 94.62 89 GLN A CA 1
ATOM 724 C C . GLN A 1 89 ? 2.408 6.208 1.677 1.00 94.62 89 GLN A C 1
ATOM 726 O O . GLN A 1 89 ? 2.144 6.070 2.876 1.00 94.62 89 GLN A O 1
ATOM 731 N N . ALA A 1 90 ? 1.841 7.159 0.929 1.00 94.69 90 ALA A N 1
ATOM 732 C CA . ALA A 1 90 ? 0.806 8.051 1.439 1.00 94.69 90 ALA A CA 1
ATOM 733 C C . ALA A 1 90 ? -0.455 7.271 1.850 1.00 94.69 90 ALA A C 1
ATOM 735 O O . ALA A 1 90 ? -0.973 7.458 2.953 1.00 94.69 90 ALA A O 1
ATOM 736 N N . ALA A 1 91 ? -0.920 6.345 1.008 1.00 91.06 91 ALA A N 1
ATOM 737 C CA . ALA A 1 91 ? -2.075 5.511 1.326 1.00 91.06 91 ALA A CA 1
ATOM 738 C C . ALA A 1 91 ? -1.808 4.564 2.517 1.00 91.06 91 ALA A C 1
ATOM 740 O O . ALA A 1 91 ? -2.681 4.379 3.369 1.00 91.06 91 ALA A O 1
ATOM 741 N N . GLU A 1 92 ? -0.601 4.004 2.634 1.00 93.50 92 GLU A N 1
ATOM 742 C CA . GLU A 1 92 ? -0.190 3.186 3.783 1.00 93.50 92 GLU A CA 1
ATOM 743 C C . GLU A 1 92 ? -0.177 3.977 5.096 1.00 93.50 92 GLU A C 1
ATOM 745 O O . GLU A 1 92 ? -0.524 3.443 6.155 1.00 93.50 92 GLU A O 1
ATOM 750 N N . ALA A 1 93 ? 0.251 5.242 5.062 1.00 93.50 93 ALA A N 1
ATOM 751 C CA . ALA A 1 93 ? 0.218 6.118 6.230 1.00 93.50 93 ALA A CA 1
ATOM 752 C C . ALA A 1 93 ? -1.222 6.350 6.713 1.00 93.50 93 ALA A C 1
ATOM 754 O O . ALA A 1 93 ? -1.489 6.247 7.913 1.00 93.50 93 ALA A O 1
ATOM 755 N N . ASP A 1 94 ? -2.153 6.564 5.784 1.00 92.81 94 ASP A N 1
ATOM 756 C CA . ASP A 1 94 ? -3.580 6.703 6.077 1.00 92.81 94 ASP A CA 1
ATOM 757 C C . ASP A 1 94 ? -4.170 5.440 6.719 1.00 92.81 94 ASP A C 1
ATOM 759 O O . ASP A 1 94 ? -4.851 5.527 7.742 1.00 92.81 94 ASP A O 1
ATOM 763 N N . VAL A 1 95 ? -3.884 4.252 6.173 1.00 91.75 95 VAL A N 1
ATOM 764 C CA . VAL A 1 95 ? -4.361 2.987 6.763 1.00 91.75 95 VAL A CA 1
ATOM 765 C C . VAL A 1 95 ? -3.819 2.798 8.174 1.00 91.75 95 VAL A C 1
ATOM 767 O O . VAL A 1 95 ? -4.583 2.493 9.094 1.00 91.75 95 VAL A O 1
ATOM 770 N N . ARG A 1 96 ? -2.519 3.042 8.385 1.00 92.12 96 ARG A N 1
ATOM 771 C CA . ARG A 1 96 ? -1.910 2.993 9.723 1.00 92.12 96 ARG A CA 1
ATOM 772 C C . ARG A 1 96 ? -2.555 3.993 10.676 1.00 92.12 96 ARG A C 1
ATOM 774 O O . ARG A 1 96 ? -2.732 3.678 11.852 1.00 92.12 96 ARG A O 1
ATOM 781 N N . HIS A 1 97 ? -2.915 5.182 10.201 1.00 92.50 97 HIS A N 1
ATOM 782 C CA . HIS A 1 97 ? -3.611 6.172 11.014 1.00 92.50 97 HIS A CA 1
ATOM 783 C C . HIS A 1 97 ? -4.993 5.669 11.458 1.00 92.50 97 HIS A C 1
ATOM 785 O O . HIS A 1 97 ? -5.278 5.671 12.658 1.00 92.50 97 HIS A O 1
ATOM 791 N N . CYS A 1 98 ? -5.807 5.159 10.528 1.00 90.44 98 CYS A N 1
ATOM 792 C CA . CYS A 1 98 ? -7.122 4.586 10.834 1.00 90.44 98 CYS A CA 1
ATOM 793 C C . CYS A 1 98 ? -7.027 3.432 11.847 1.00 90.44 98 CYS A C 1
ATOM 795 O O . CYS A 1 98 ? -7.776 3.402 12.825 1.00 90.44 98 CYS A O 1
ATOM 797 N N . LEU A 1 99 ? -6.066 2.521 11.662 1.00 89.31 99 LEU A N 1
ATOM 798 C CA . LEU A 1 99 ? -5.828 1.404 12.581 1.00 89.31 99 LEU A CA 1
ATOM 799 C C . LEU A 1 99 ? -5.474 1.886 13.997 1.00 89.31 99 LEU A C 1
ATOM 801 O O . LEU A 1 99 ? -6.057 1.421 14.976 1.00 89.31 99 LEU A O 1
ATOM 805 N N . ASN A 1 100 ? -4.559 2.852 14.120 1.00 88.75 100 ASN A N 1
ATOM 806 C CA . ASN A 1 100 ? -4.149 3.396 15.418 1.00 88.75 100 ASN A CA 1
ATOM 807 C C . ASN A 1 100 ? -5.282 4.139 16.134 1.00 88.75 100 ASN A C 1
ATOM 809 O O . ASN A 1 100 ? -5.439 4.006 17.351 1.00 88.75 100 ASN A O 1
ATOM 813 N N . GLN A 1 101 ? -6.090 4.900 15.391 1.00 88.81 101 GLN A N 1
ATOM 814 C CA . GLN A 1 101 ? -7.259 5.581 15.942 1.00 88.81 101 GLN A CA 1
ATOM 815 C C . GLN A 1 101 ? -8.235 4.566 16.546 1.00 88.81 101 GLN A C 1
ATOM 817 O O . GLN A 1 101 ? -8.649 4.701 17.696 1.00 88.81 101 GLN A O 1
ATOM 822 N N . ARG A 1 102 ? -8.536 3.496 15.810 1.00 86.75 102 ARG A N 1
ATOM 823 C CA . ARG A 1 102 ? -9.471 2.448 16.239 1.00 86.75 102 ARG A CA 1
ATOM 824 C C . ARG A 1 102 ? -8.936 1.638 17.412 1.00 86.75 102 ARG A C 1
ATOM 826 O O . ARG A 1 102 ? -9.673 1.378 18.359 1.00 86.75 102 ARG A O 1
ATOM 833 N N . MET A 1 103 ? -7.645 1.312 17.411 1.00 85.31 103 MET A N 1
ATOM 834 C CA . MET A 1 103 ? -6.989 0.663 18.550 1.00 85.31 103 MET A CA 1
ATOM 835 C C . MET A 1 103 ? -7.061 1.530 19.815 1.00 85.31 103 MET A C 1
ATOM 837 O O . MET A 1 103 ? -7.291 1.019 20.914 1.00 85.31 103 MET A O 1
ATOM 841 N N . THR A 1 104 ? -6.909 2.848 19.663 1.00 87.00 104 THR A N 1
ATOM 842 C CA . THR A 1 104 ? -7.038 3.815 20.761 1.00 87.00 104 THR A CA 1
ATOM 843 C C . THR A 1 104 ? -8.470 3.857 21.297 1.00 87.00 104 THR A C 1
ATOM 845 O O . THR A 1 104 ? -8.667 3.774 22.509 1.00 87.00 104 THR A O 1
ATOM 848 N N . GLU A 1 105 ? -9.472 3.911 20.414 1.00 85.50 105 GLU A N 1
ATOM 849 C CA . GLU A 1 105 ? -10.896 3.860 20.779 1.00 85.50 105 GLU A CA 1
ATOM 850 C C . GLU A 1 105 ? -11.243 2.569 21.543 1.00 85.50 105 GLU A C 1
ATOM 852 O O . GLU A 1 105 ? -11.831 2.623 22.625 1.00 85.50 105 GLU A O 1
ATOM 857 N N . LEU A 1 106 ? -10.824 1.405 21.034 1.00 85.94 106 LEU A N 1
ATOM 858 C CA . LEU A 1 106 ? -11.045 0.112 21.690 1.00 85.94 106 LEU A CA 1
ATOM 859 C C . LEU A 1 106 ? -10.338 0.031 23.049 1.00 85.94 106 LEU A C 1
ATOM 861 O O . LEU A 1 106 ? -10.916 -0.454 24.023 1.00 85.94 106 LEU A O 1
ATOM 865 N N . SER A 1 107 ? -9.108 0.541 23.140 1.00 79.12 107 SER A N 1
ATOM 866 C CA . SER A 1 107 ? -8.354 0.596 24.398 1.00 79.12 107 SER A CA 1
ATOM 867 C C . SER A 1 107 ? -9.048 1.475 25.437 1.00 79.12 107 SER A C 1
ATOM 869 O O . SER A 1 107 ? -9.138 1.087 26.603 1.00 79.12 107 SER A O 1
ATOM 871 N N . ALA A 1 108 ? -9.596 2.620 25.018 1.00 83.69 108 ALA A N 1
ATOM 872 C CA . ALA A 1 108 ? -10.380 3.495 25.881 1.00 83.69 108 ALA A CA 1
ATOM 873 C C . ALA A 1 108 ? -11.656 2.798 26.378 1.00 83.69 108 ALA A C 1
ATOM 875 O O . ALA A 1 108 ? -11.910 2.796 27.580 1.00 83.69 108 ALA A O 1
ATOM 876 N N . LEU A 1 109 ? -12.410 2.127 25.498 1.00 84.44 109 LEU A N 1
ATOM 877 C CA . LEU A 1 109 ? -13.612 1.371 25.880 1.00 84.44 109 LEU A CA 1
ATOM 878 C C . LEU A 1 109 ? -13.304 0.239 26.871 1.00 84.44 109 LEU A C 1
ATOM 880 O O . LEU A 1 109 ? -14.050 0.030 27.831 1.00 84.44 109 LEU A O 1
ATOM 884 N N . MET A 1 110 ? -12.198 -0.482 26.678 1.00 76.62 110 MET A N 1
ATOM 885 C CA . MET A 1 110 ? -11.763 -1.533 27.603 1.00 76.62 110 MET A CA 1
ATOM 886 C C . MET A 1 110 ? -11.292 -0.970 28.950 1.00 76.62 110 MET A C 1
ATOM 888 O O . MET A 1 110 ? -11.621 -1.534 29.996 1.00 76.62 110 MET A O 1
ATOM 892 N N . GLY A 1 111 ? -10.544 0.136 28.946 1.00 74.06 111 GLY A N 1
ATOM 893 C CA . GLY A 1 111 ? -10.117 0.831 30.162 1.00 74.06 111 GLY A CA 1
ATOM 894 C C . GLY A 1 111 ? -11.305 1.348 30.974 1.00 74.06 111 GLY A C 1
ATOM 895 O O . GLY A 1 111 ? -11.393 1.095 32.176 1.00 74.06 111 GLY A O 1
ATOM 896 N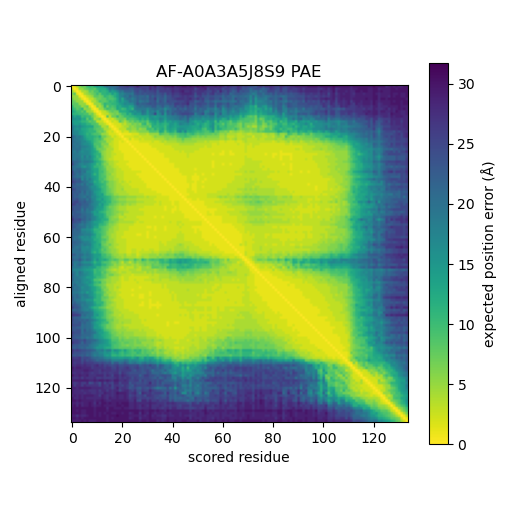 N . ASP A 1 112 ? -12.270 1.971 30.298 1.00 65.50 112 ASP A N 1
ATOM 897 C CA . ASP A 1 112 ? -13.503 2.470 30.908 1.00 65.50 112 ASP A CA 1
ATOM 898 C C . ASP A 1 112 ? -14.364 1.316 31.453 1.00 65.50 112 ASP A C 1
ATOM 900 O O . ASP A 1 112 ? -14.920 1.398 32.547 1.00 65.50 112 ASP A O 1
ATOM 904 N N . SER A 1 113 ? -14.392 0.173 30.760 1.00 62.53 113 SER A N 1
ATOM 905 C CA . SER A 1 113 ? -15.078 -1.039 31.232 1.00 62.53 113 SER A CA 1
ATOM 906 C C . SER A 1 113 ? -14.459 -1.611 32.512 1.00 62.53 113 SER A C 1
ATOM 908 O O . SER A 1 113 ? -15.190 -1.999 33.425 1.00 62.53 113 SER A O 1
ATOM 910 N N . ARG A 1 114 ? -13.122 -1.631 32.625 1.00 60.34 114 ARG A N 1
ATOM 911 C CA . ARG A 1 114 ? -12.423 -2.066 33.850 1.00 60.34 114 ARG A CA 1
ATOM 912 C C . ARG A 1 114 ? -12.694 -1.120 35.016 1.00 60.34 114 ARG A C 1
ATOM 914 O O . ARG A 1 114 ? -12.944 -1.587 36.125 1.00 60.34 114 ARG A O 1
ATOM 921 N N . GLN A 1 115 ? -12.710 0.188 34.757 1.00 59.91 115 GLN A N 1
ATOM 922 C CA . GLN A 1 115 ? -13.043 1.192 35.764 1.00 59.91 115 GLN A CA 1
ATOM 923 C C . GLN A 1 115 ? -14.495 1.050 36.245 1.00 59.91 115 GLN A C 1
ATOM 925 O O . GLN A 1 115 ? -14.745 1.055 37.449 1.00 59.91 115 GLN A O 1
ATOM 930 N N . ARG A 1 116 ? -15.454 0.839 35.332 1.00 56.03 116 ARG A N 1
ATOM 931 C CA . ARG A 1 116 ? -16.865 0.589 35.681 1.00 56.03 116 ARG A CA 1
ATOM 932 C C . ARG A 1 116 ? -17.042 -0.682 36.511 1.00 56.03 116 ARG A C 1
ATOM 934 O O . ARG A 1 116 ? -17.772 -0.651 37.496 1.00 56.03 116 ARG A O 1
ATOM 941 N N . GLN A 1 117 ? -16.357 -1.776 36.167 1.00 64.25 117 GLN A N 1
ATOM 942 C CA . GLN A 1 117 ? -16.385 -3.019 36.954 1.00 64.25 117 GLN A CA 1
ATOM 943 C C . GLN A 1 117 ? -15.770 -2.843 38.347 1.00 64.25 117 GLN A C 1
ATOM 945 O O . GLN A 1 117 ? -16.296 -3.378 39.321 1.00 64.25 117 GLN A O 1
ATOM 950 N N . PHE A 1 118 ? -14.676 -2.087 38.456 1.00 62.75 118 PHE A N 1
ATOM 951 C CA . PHE A 1 118 ? -14.045 -1.778 39.738 1.00 62.75 118 PHE A CA 1
ATOM 952 C C . PHE A 1 118 ? -14.978 -0.966 40.647 1.00 62.75 118 PHE A C 1
ATOM 954 O O . PHE A 1 118 ? -15.1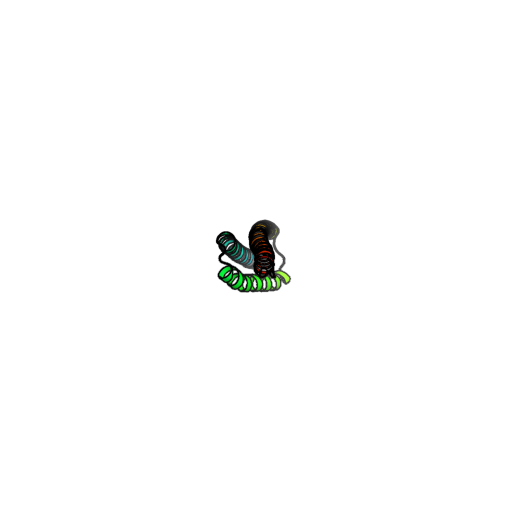79 -1.327 41.804 1.00 62.75 118 PHE A O 1
ATOM 961 N N . VAL A 1 119 ? -15.607 0.082 40.106 1.00 64.25 119 VAL A N 1
ATOM 962 C CA . VAL A 1 119 ? -16.582 0.907 40.832 1.00 64.25 119 VAL A CA 1
ATOM 963 C C . VAL A 1 119 ? -17.819 0.090 41.225 1.00 64.25 119 VAL A C 1
ATOM 965 O O . VAL A 1 119 ? -18.227 0.139 42.381 1.00 64.25 119 VAL A O 1
ATOM 968 N N . ALA A 1 120 ? -18.379 -0.717 40.316 1.00 64.00 120 ALA A N 1
ATOM 969 C CA . ALA A 1 120 ? -19.524 -1.583 40.613 1.00 64.00 120 ALA A CA 1
ATOM 970 C C . ALA A 1 120 ? -19.226 -2.574 41.752 1.00 64.00 120 ALA A C 1
ATOM 972 O O . ALA A 1 120 ? -20.018 -2.689 42.683 1.00 64.00 120 ALA A O 1
ATOM 973 N N . ARG A 1 121 ? -18.046 -3.212 41.744 1.00 63.09 121 ARG A N 1
ATOM 974 C CA . ARG A 1 121 ? -17.611 -4.101 42.835 1.00 63.09 121 ARG A CA 1
ATOM 975 C C . ARG A 1 121 ? -17.399 -3.370 44.157 1.00 63.09 121 ARG A C 1
ATOM 977 O O . ARG A 1 121 ? -17.724 -3.921 45.203 1.00 63.09 121 ARG A O 1
ATOM 984 N N . ALA A 1 122 ? -16.869 -2.146 44.132 1.00 63.41 122 ALA A N 1
ATOM 985 C CA . ALA A 1 122 ? -16.719 -1.338 45.340 1.00 63.41 122 ALA A CA 1
ATOM 986 C C . ALA A 1 122 ? -18.087 -1.028 45.974 1.00 63.41 122 ALA A C 1
ATOM 988 O O . ALA A 1 122 ? -18.249 -1.193 47.183 1.00 63.41 122 ALA A O 1
ATOM 989 N N . TYR A 1 123 ? -19.092 -0.685 45.164 1.00 53.25 123 TYR A N 1
ATOM 990 C CA . TYR A 1 123 ? -20.459 -0.474 45.646 1.00 53.25 123 TYR A CA 1
ATOM 991 C C . TYR A 1 123 ? -21.149 -1.767 46.107 1.00 53.25 123 TYR A C 1
ATOM 993 O O . TYR A 1 123 ? -21.812 -1.745 47.138 1.00 53.25 123 TYR A O 1
ATOM 1001 N N . GLU A 1 124 ? -20.958 -2.903 45.428 1.00 63.25 124 GLU A N 1
ATOM 1002 C CA . GLU A 1 124 ? -21.471 -4.207 45.890 1.00 63.25 124 GLU A CA 1
ATOM 1003 C C . GLU A 1 124 ? -20.838 -4.642 47.219 1.00 63.25 124 GLU A C 1
ATOM 1005 O O . GLU A 1 124 ? -21.530 -5.161 48.092 1.00 63.25 124 GLU A O 1
ATOM 1010 N N . SER A 1 125 ? -19.540 -4.381 47.410 1.00 67.12 125 SER A N 1
ATOM 1011 C CA . SER A 1 125 ? -18.843 -4.695 48.662 1.00 67.12 125 SER A CA 1
ATOM 1012 C C . SER A 1 125 ? -19.290 -3.820 49.837 1.00 67.12 125 SER A C 1
ATOM 1014 O O . SER A 1 125 ? -19.333 -4.301 50.963 1.00 67.12 125 SER A O 1
ATOM 1016 N N . GLN A 1 126 ? -19.679 -2.565 49.580 1.00 56.78 126 GLN A N 1
ATOM 1017 C CA . GLN A 1 126 ? -20.241 -1.665 50.595 1.00 56.78 126 GLN A CA 1
ATOM 1018 C C . GLN A 1 126 ? -21.730 -1.926 50.855 1.00 56.78 126 GLN A C 1
ATOM 1020 O O . GLN A 1 126 ? -22.206 -1.718 51.964 1.00 56.78 126 GLN A O 1
ATOM 1025 N N . ALA A 1 127 ? -22.472 -2.416 49.860 1.00 57.69 127 ALA A N 1
ATOM 1026 C CA . ALA A 1 127 ? -23.873 -2.803 50.015 1.00 57.69 127 ALA A CA 1
ATOM 1027 C C . ALA A 1 127 ? -24.060 -4.153 50.744 1.00 57.69 127 ALA A C 1
ATOM 1029 O O . ALA A 1 127 ? -25.191 -4.504 51.076 1.00 57.69 127 ALA A O 1
ATOM 1030 N N . HIS A 1 128 ? -22.979 -4.906 50.995 1.00 52.28 128 HIS A N 1
ATOM 1031 C CA . HIS A 1 128 ? -23.001 -6.198 51.694 1.00 52.28 128 HIS A CA 1
ATOM 1032 C C . HIS A 1 128 ? -22.503 -6.144 53.153 1.00 52.28 128 HIS A C 1
ATOM 1034 O O . HIS A 1 128 ? -22.187 -7.184 53.723 1.00 52.28 128 HIS A O 1
ATOM 1040 N N . GLU A 1 129 ? -22.467 -4.982 53.810 1.00 44.75 129 GLU A N 1
ATOM 1041 C CA . GLU A 1 129 ? -22.448 -4.958 55.281 1.00 44.75 129 GLU A CA 1
ATOM 1042 C C . GLU A 1 129 ? -23.888 -5.123 55.800 1.00 44.75 129 GLU A C 1
ATOM 1044 O O . GLU A 1 129 ? -24.675 -4.176 55.709 1.00 44.75 129 GLU A O 1
ATOM 1049 N N . PRO A 1 130 ? -24.294 -6.298 56.332 1.00 47.25 130 PRO A N 1
ATOM 1050 C CA . PRO A 1 130 ? -25.513 -6.351 57.114 1.00 47.25 130 PRO A CA 1
ATOM 1051 C C . PRO A 1 130 ? -25.262 -5.553 58.394 1.00 47.25 130 PRO A C 1
ATOM 1053 O O . PRO A 1 130 ? -24.293 -5.798 59.112 1.00 47.25 130 PRO A O 1
ATOM 1056 N N . ASP A 1 131 ? -26.150 -4.595 58.647 1.00 50.47 131 ASP A N 1
ATOM 1057 C CA . ASP A 1 131 ? -26.308 -3.857 59.896 1.00 50.47 131 ASP A CA 1
ATOM 1058 C C . ASP A 1 131 ? -26.389 -4.847 61.071 1.00 50.47 131 ASP A C 1
ATOM 1060 O O . ASP A 1 131 ? -27.446 -5.361 61.431 1.00 50.47 131 ASP A O 1
ATOM 1064 N N . GLY A 1 132 ? -25.224 -5.181 61.624 1.00 48.81 132 GLY A N 1
ATOM 1065 C CA . GLY A 1 132 ? -25.038 -6.003 62.811 1.00 48.81 132 GLY A CA 1
ATOM 1066 C C . GLY A 1 132 ? -25.131 -5.152 64.068 1.00 48.81 132 GLY A C 1
ATOM 1067 O O . GLY A 1 132 ? -24.201 -5.121 64.868 1.00 48.81 132 GLY A O 1
ATOM 1068 N N . ARG A 1 133 ? -26.243 -4.431 64.228 1.00 46.78 133 ARG A N 1
ATOM 1069 C CA . ARG A 1 133 ? -26.682 -3.904 65.521 1.00 46.78 133 ARG A CA 1
ATOM 1070 C C . ARG A 1 133 ? -27.494 -4.984 66.222 1.00 46.78 133 ARG A C 1
ATOM 1072 O O . ARG A 1 133 ? -28.641 -5.151 65.829 1.00 46.78 133 ARG A O 1
ATOM 1079 N N . ILE A 1 134 ? -26.916 -5.662 67.223 1.00 45.69 134 ILE A N 1
ATOM 1080 C CA . ILE A 1 134 ? -27.404 -5.798 68.621 1.00 45.69 134 ILE A CA 1
ATOM 1081 C C . ILE A 1 134 ? -26.204 -6.171 69.496 1.00 45.69 134 ILE A C 1
ATOM 1083 O O . ILE A 1 134 ? -25.547 -7.187 69.181 1.00 45.69 134 ILE A O 1
#

Secondary structure (DSSP, 8-state):
--TTHHHHHHHHHHHHHHHHHHHHHHHHHHHHHHHHHHHHHHHHT-HHHHHHHHHHHHHHHHHHHHHHTT----HHHHHHHHHHHHHHHHHHHHHHHHHHHHHHHHHHHHHHHHHHHHHHHHHHHHHT------

Foldseek 3Di:
DVVVVVVVVVVVVVVVLVVLLVVLLVLLVVLLVLLVVLLVCLVVVVVVVNVVSVVVSVVSVVVSVVSCVVHDHDPVSVVSSVVSVVSSVVSVVSSVVSVVVVVVVVVVVVVVVVVVVVVVVVVVVVVPDDPPDD

Mean predicted aligned error: 11.72 Å

Radius of gyration: 29.0 Å; Cα contacts (8 Å, |Δi|>4): 52; chains: 1; bounding box: 53×20×116 Å

Nearest PDB structures (foldseek):
  3a7m-assembly1_B  TM=8.264E-01  e=2.498E-04  Salmonella enterica subsp. enterica serovar Typhimurium
  6ch2-assembly1_D  TM=7.148E-01  e=5.468E-03  Salmonella enterica subsp. enterica serovar Typhimurium str. LT2
  6ch2-assembly2_E  TM=6.849E-01  e=8.791E-03  Salmonella enterica subsp. enterica serovar Typhimurium str. LT2
  4tx5-assembly1_A  TM=2.997E-01  e=1.729E+00  Homo sapiens
  1few-assembly1_A  TM=2.670E-01  e=1.630E+00  Homo sapiens

pLDDT: mean 80.64, std 16.53, range [43.59, 96.12]